Protein AF-A0A2G6Q5G5-F1 (afdb_monomer_lite)

Radius of gyration: 27.76 Å; chains: 1; bounding box: 60×27×69 Å

Organism: NCBI:txid2039284

Sequence (88 aa):
MAQRNTTTDKVRNEYTTENKEIPGYKLVEKPKNTEGKYVEGTQEVIYVYEKIEELKPEVKGSVVTKYVDKDGNEIIQGISTTDKVEND

Structure (mmCIF, N/CA/C/O backbone):
data_AF-A0A2G6Q5G5-F1
#
_entry.id   AF-A0A2G6Q5G5-F1
#
loop_
_atom_site.group_PDB
_atom_site.id
_atom_site.type_symbol
_atom_site.label_atom_id
_atom_site.label_alt_id
_atom_site.label_comp_id
_atom_site.label_asym_id
_atom_site.label_entity_id
_atom_site.label_seq_id
_atom_site.pdbx_PDB_ins_code
_atom_site.Cartn_x
_atom_site.Cartn_y
_atom_site.Cartn_z
_atom_site.occupancy
_atom_site.B_iso_or_equiv
_atom_site.auth_seq_id
_atom_site.auth_comp_id
_atom_site.auth_asym_id
_atom_site.auth_atom_id
_atom_site.pdbx_PDB_model_num
ATOM 1 N N . MET A 1 1 ? -9.480 6.695 -4.975 1.00 45.03 1 MET A N 1
ATOM 2 C CA . MET A 1 1 ? -8.796 6.881 -6.275 1.00 45.03 1 MET A CA 1
ATOM 3 C C . MET A 1 1 ? -7.466 6.146 -6.185 1.00 45.03 1 MET A C 1
ATOM 5 O O . MET A 1 1 ? -6.791 6.328 -5.183 1.00 45.03 1 MET A O 1
ATOM 9 N N . ALA A 1 2 ? -7.120 5.274 -7.137 1.00 47.12 2 ALA A N 1
ATOM 10 C CA . ALA A 1 2 ? -5.839 4.563 -7.106 1.00 47.12 2 ALA A CA 1
ATOM 11 C C . ALA A 1 2 ? -4.701 5.531 -7.465 1.00 47.12 2 ALA A C 1
ATOM 13 O O . ALA A 1 2 ? -4.742 6.180 -8.513 1.00 47.12 2 ALA A O 1
ATOM 14 N N . GLN A 1 3 ? -3.708 5.659 -6.585 1.00 53.47 3 GLN A N 1
ATOM 15 C CA . GLN A 1 3 ? -2.526 6.471 -6.851 1.00 53.47 3 GLN A CA 1
ATOM 16 C C . GLN A 1 3 ? -1.561 5.674 -7.732 1.00 53.47 3 GLN A C 1
ATOM 18 O O . GLN A 1 3 ? -1.052 4.636 -7.323 1.00 53.47 3 GLN A O 1
ATOM 23 N N . ARG A 1 4 ? -1.298 6.183 -8.934 1.00 62.38 4 ARG A N 1
ATOM 24 C CA . ARG A 1 4 ? -0.308 5.646 -9.873 1.00 62.38 4 ARG A CA 1
ATOM 25 C C . ARG A 1 4 ? 0.944 6.517 -9.803 1.00 62.38 4 ARG A C 1
ATOM 27 O O . ARG A 1 4 ? 0.854 7.720 -10.030 1.00 62.38 4 ARG A O 1
ATOM 34 N N . ASN A 1 5 ? 2.080 5.921 -9.442 1.00 64.69 5 ASN A N 1
ATOM 35 C CA . ASN A 1 5 ? 3.389 6.565 -9.554 1.00 64.69 5 ASN A CA 1
ATOM 36 C C . ASN A 1 5 ? 4.035 6.042 -10.841 1.00 64.69 5 ASN A C 1
ATOM 38 O O . ASN A 1 5 ? 4.015 4.835 -11.075 1.00 64.69 5 ASN A O 1
ATOM 42 N N . THR A 1 6 ? 4.603 6.925 -11.657 1.00 70.31 6 THR A N 1
ATOM 43 C CA . THR A 1 6 ? 5.279 6.542 -12.901 1.00 70.31 6 THR A CA 1
ATOM 44 C C . THR A 1 6 ? 6.689 7.108 -12.871 1.00 70.31 6 THR A C 1
ATOM 46 O O . THR A 1 6 ? 6.867 8.306 -12.664 1.00 70.31 6 THR A O 1
ATOM 49 N N . THR A 1 7 ? 7.680 6.244 -13.064 1.00 73.94 7 THR A N 1
ATOM 50 C CA . THR A 1 7 ? 9.092 6.605 -13.213 1.00 73.94 7 THR A CA 1
ATOM 51 C C . THR A 1 7 ? 9.563 6.175 -14.598 1.00 73.94 7 THR A C 1
ATOM 53 O O . THR A 1 7 ? 9.103 5.174 -15.147 1.00 73.94 7 THR A O 1
ATOM 56 N N . THR A 1 8 ? 10.446 6.959 -15.208 1.00 78.62 8 THR A N 1
ATOM 57 C CA . THR A 1 8 ? 11.015 6.658 -16.524 1.00 78.62 8 THR A CA 1
ATOM 58 C C . THR A 1 8 ? 12.502 6.929 -16.459 1.00 78.62 8 THR A C 1
ATOM 60 O O . THR A 1 8 ? 12.908 8.039 -16.123 1.00 78.62 8 THR A O 1
ATOM 63 N N . ASP A 1 9 ? 13.298 5.915 -16.775 1.00 83.75 9 ASP A N 1
ATOM 64 C CA . ASP A 1 9 ? 14.752 6.002 -16.765 1.00 83.75 9 ASP A CA 1
ATOM 65 C C . ASP A 1 9 ? 15.346 5.191 -17.926 1.00 83.75 9 ASP A C 1
ATOM 67 O O . ASP A 1 9 ? 14.630 4.510 -18.668 1.00 83.75 9 ASP A O 1
ATOM 71 N N . LYS A 1 10 ? 16.662 5.285 -18.122 1.00 84.06 10 LYS A N 1
ATOM 72 C CA . LYS A 1 10 ? 17.365 4.529 -19.158 1.00 84.06 10 LYS A CA 1
ATOM 73 C C . LYS A 1 10 ? 17.266 3.033 -18.882 1.00 84.06 10 LYS A C 1
ATOM 75 O O . LYS A 1 10 ? 17.448 2.566 -17.761 1.00 84.06 10 LYS A O 1
ATOM 80 N N . VAL A 1 11 ? 17.074 2.274 -19.956 1.00 83.94 11 VAL A N 1
ATOM 81 C CA . VAL A 1 11 ? 17.133 0.811 -19.935 1.00 83.94 11 VAL A CA 1
ATOM 82 C C . VAL A 1 11 ? 18.441 0.354 -19.273 1.00 83.94 11 VAL A C 1
ATOM 84 O O . VAL A 1 11 ? 19.503 0.917 -19.547 1.00 83.94 11 VAL A O 1
ATOM 87 N N . ARG A 1 12 ? 18.360 -0.689 -18.436 1.00 85.81 12 ARG A N 1
ATOM 88 C CA . ARG A 1 12 ? 19.413 -1.260 -17.564 1.00 85.81 12 ARG A CA 1
ATOM 89 C C . ARG A 1 12 ? 19.697 -0.515 -16.262 1.00 85.81 12 ARG A C 1
ATOM 91 O O . ARG A 1 12 ? 20.393 -1.099 -15.430 1.00 85.81 12 ARG A O 1
ATOM 98 N N . ASN A 1 13 ? 19.169 0.691 -16.059 1.00 86.44 13 ASN A N 1
ATOM 99 C CA . ASN A 1 13 ? 19.256 1.330 -14.748 1.00 86.44 13 ASN A CA 1
ATOM 100 C C . ASN A 1 13 ? 18.438 0.540 -13.731 1.00 86.44 13 ASN A C 1
ATOM 102 O O . ASN A 1 13 ? 17.413 -0.049 -14.073 1.00 86.44 13 ASN A O 1
ATOM 106 N N . GLU A 1 14 ? 18.922 0.500 -12.498 1.00 89.38 14 GLU A N 1
ATOM 107 C CA . GLU A 1 14 ? 18.236 -0.181 -11.409 1.00 89.38 14 GLU A CA 1
ATOM 108 C C . GLU A 1 14 ? 17.069 0.669 -10.911 1.00 89.38 14 GLU A C 1
ATOM 110 O O . GLU A 1 14 ? 17.130 1.901 -10.907 1.00 89.38 14 GLU A O 1
ATOM 115 N N . TYR A 1 15 ? 15.993 0.005 -10.510 1.00 88.50 15 TYR A N 1
ATOM 116 C CA . TYR A 1 15 ? 14.868 0.631 -9.840 1.00 88.50 15 TYR A CA 1
ATOM 117 C C . TYR A 1 15 ? 14.520 -0.147 -8.581 1.00 88.50 15 TYR A C 1
ATOM 119 O O . TYR A 1 15 ? 14.682 -1.368 -8.511 1.00 88.50 15 TYR A O 1
ATOM 127 N N . THR A 1 16 ? 13.979 0.577 -7.613 1.00 88.00 16 THR A N 1
ATOM 128 C CA . THR A 1 16 ? 13.379 0.035 -6.401 1.00 88.00 16 THR A CA 1
ATOM 129 C C . THR A 1 16 ? 12.039 0.717 -6.172 1.00 88.00 16 THR A C 1
ATOM 131 O O . THR A 1 16 ? 11.876 1.917 -6.402 1.00 88.00 16 THR A O 1
ATOM 134 N N . THR A 1 17 ? 11.050 -0.059 -5.747 1.00 87.44 17 THR A N 1
ATOM 135 C CA . THR A 1 17 ? 9.724 0.431 -5.383 1.00 87.44 17 THR A CA 1
ATOM 136 C C . THR A 1 17 ? 9.364 -0.044 -3.986 1.00 87.44 17 THR A C 1
ATOM 138 O O . THR A 1 17 ? 9.661 -1.173 -3.586 1.00 87.44 17 THR A O 1
ATOM 141 N N . GLU A 1 18 ? 8.647 0.802 -3.259 1.00 87.06 18 GLU A N 1
ATOM 142 C CA . GLU A 1 18 ? 8.184 0.518 -1.906 1.00 87.06 18 GLU A CA 1
ATOM 143 C C . GLU A 1 18 ? 6.663 0.653 -1.832 1.00 87.06 18 GLU A C 1
ATOM 145 O O . GLU A 1 18 ? 6.048 1.457 -2.543 1.00 87.06 18 GLU A O 1
ATOM 150 N N . ASN A 1 19 ? 6.039 -0.156 -0.974 1.00 87.75 19 ASN A N 1
ATOM 151 C CA . ASN A 1 19 ? 4.621 -0.007 -0.679 1.00 87.75 19 ASN A CA 1
ATOM 152 C C . ASN A 1 19 ? 4.387 1.306 0.075 1.00 87.75 19 ASN A C 1
ATOM 154 O O . ASN A 1 19 ? 5.211 1.740 0.874 1.00 87.75 19 ASN A O 1
ATOM 158 N N . LYS A 1 20 ? 3.218 1.908 -0.130 1.00 84.88 20 LYS A N 1
ATOM 159 C CA . LYS A 1 20 ? 2.762 3.055 0.661 1.00 84.88 20 LYS A CA 1
ATOM 160 C C . LYS A 1 20 ? 1.870 2.586 1.803 1.00 84.88 20 LYS A C 1
ATOM 162 O O . LYS A 1 20 ? 1.101 1.637 1.631 1.00 84.88 20 LYS A O 1
ATOM 167 N N . GLU A 1 21 ? 1.957 3.255 2.945 1.00 84.62 21 GLU A N 1
ATOM 168 C CA . GLU A 1 21 ? 0.953 3.136 3.999 1.00 84.62 21 GLU A CA 1
ATOM 169 C C . GLU A 1 21 ? -0.278 3.949 3.601 1.00 84.62 21 GLU A C 1
ATOM 171 O O . GLU A 1 21 ? -0.179 5.125 3.243 1.00 84.62 21 GLU A O 1
ATOM 176 N N . ILE A 1 22 ? -1.442 3.304 3.608 1.00 84.56 22 ILE A N 1
ATOM 177 C CA . ILE A 1 22 ? -2.707 3.916 3.207 1.00 84.56 22 ILE A CA 1
ATOM 178 C C . ILE A 1 22 ? -3.675 3.745 4.386 1.00 84.56 22 ILE A C 1
ATOM 180 O O . ILE A 1 22 ? -4.035 2.610 4.700 1.00 84.56 22 ILE A O 1
ATOM 184 N N . PRO A 1 23 ? -4.106 4.833 5.055 1.00 81.62 23 PRO A N 1
ATOM 185 C CA . PRO A 1 23 ? -5.056 4.744 6.161 1.00 81.62 23 PRO A CA 1
ATOM 186 C C . PRO A 1 23 ? -6.331 3.991 5.759 1.00 81.62 23 PRO A C 1
ATOM 188 O O . PRO A 1 23 ? -6.939 4.292 4.730 1.00 81.62 23 PRO A O 1
ATOM 191 N N . GLY A 1 24 ? -6.723 2.999 6.563 1.00 83.56 24 GLY A N 1
ATOM 192 C CA . GLY A 1 24 ? -7.882 2.142 6.288 1.00 83.56 24 GLY A CA 1
ATOM 193 C C . GLY A 1 24 ? -7.640 1.037 5.251 1.00 83.56 24 GLY A C 1
ATOM 194 O O . GLY A 1 24 ? -8.596 0.396 4.823 1.00 83.56 24 GLY A O 1
ATOM 195 N N . TYR A 1 25 ? -6.394 0.791 4.838 1.00 87.38 25 TYR A N 1
ATOM 196 C CA . TYR A 1 25 ? -6.029 -0.311 3.947 1.00 87.38 25 TYR A CA 1
ATOM 197 C C . TYR A 1 25 ? -4.805 -1.063 4.476 1.00 87.38 25 TYR A C 1
ATOM 199 O O . TYR A 1 25 ? -3.860 -0.469 4.995 1.00 87.38 25 TYR A O 1
ATOM 207 N N . LYS A 1 26 ? -4.803 -2.383 4.308 1.00 87.44 26 LYS A N 1
ATOM 208 C CA . LYS A 1 26 ? -3.697 -3.274 4.661 1.00 87.44 26 LYS A CA 1
ATOM 209 C C . LYS A 1 26 ? -3.087 -3.847 3.388 1.00 87.44 26 LYS A C 1
ATOM 211 O O . LYS A 1 26 ? -3.814 -4.272 2.494 1.00 87.44 26 LYS A O 1
ATOM 216 N N . LEU A 1 27 ? -1.758 -3.864 3.298 1.00 89.94 27 LEU A N 1
ATOM 217 C CA . LEU A 1 27 ? -1.063 -4.553 2.210 1.00 89.94 27 LEU A CA 1
ATOM 218 C C . LEU A 1 27 ? -1.310 -6.062 2.340 1.00 89.94 27 LEU A C 1
ATOM 220 O O . LEU A 1 27 ? -0.990 -6.643 3.378 1.00 89.94 27 LEU A O 1
ATOM 224 N N . VAL A 1 28 ? -1.862 -6.677 1.294 1.00 91.19 28 VAL A N 1
ATOM 225 C CA . VAL A 1 28 ? -2.128 -8.125 1.253 1.00 91.19 28 VAL A CA 1
ATOM 226 C C . VAL A 1 28 ? -1.172 -8.866 0.333 1.00 91.19 28 VAL A C 1
ATOM 228 O O . VAL A 1 28 ? -0.795 -9.992 0.642 1.00 91.19 28 VAL A O 1
ATOM 231 N N . GLU A 1 29 ? -0.712 -8.226 -0.744 1.00 91.44 29 GLU A N 1
ATOM 232 C CA . GLU A 1 29 ? 0.242 -8.835 -1.666 1.00 91.44 29 GLU A CA 1
ATOM 233 C C . GLU A 1 29 ? 1.313 -7.836 -2.100 1.00 91.44 29 GLU A C 1
ATOM 235 O O . GLU A 1 29 ? 1.019 -6.721 -2.546 1.00 91.44 29 GLU A O 1
ATOM 240 N N . LYS A 1 30 ? 2.573 -8.266 -1.972 1.00 91.38 30 LYS A N 1
ATOM 241 C CA . LYS A 1 30 ? 3.743 -7.549 -2.475 1.00 91.38 30 LYS A CA 1
ATOM 242 C C . LYS A 1 30 ? 4.183 -8.193 -3.795 1.00 91.38 30 LYS A C 1
ATOM 244 O O . LYS A 1 30 ? 4.365 -9.413 -3.827 1.00 91.38 30 LYS A O 1
ATOM 249 N N . PRO A 1 31 ? 4.397 -7.410 -4.863 1.00 91.56 31 PRO A N 1
ATOM 250 C CA . PRO A 1 31 ? 4.846 -7.960 -6.131 1.00 91.56 31 PRO A CA 1
ATOM 251 C C . PRO A 1 31 ? 6.282 -8.492 -6.021 1.00 91.56 31 PRO A C 1
ATOM 253 O O . PRO A 1 31 ? 7.055 -8.073 -5.163 1.00 91.56 31 PRO A O 1
ATOM 256 N N . LYS A 1 32 ? 6.668 -9.417 -6.906 1.00 91.31 32 LYS A N 1
ATOM 257 C CA . LYS A 1 32 ? 8.031 -9.989 -6.915 1.00 91.31 32 LYS A CA 1
ATOM 258 C C . LYS A 1 32 ? 9.066 -9.086 -7.596 1.00 91.31 32 LYS A C 1
ATOM 260 O O . LYS A 1 32 ? 10.257 -9.279 -7.399 1.00 91.31 32 LYS A O 1
ATOM 265 N N . ASN A 1 33 ? 8.619 -8.121 -8.397 1.00 91.12 33 ASN A N 1
ATOM 266 C CA . ASN A 1 33 ? 9.450 -7.216 -9.194 1.00 91.12 33 ASN A CA 1
ATOM 267 C C 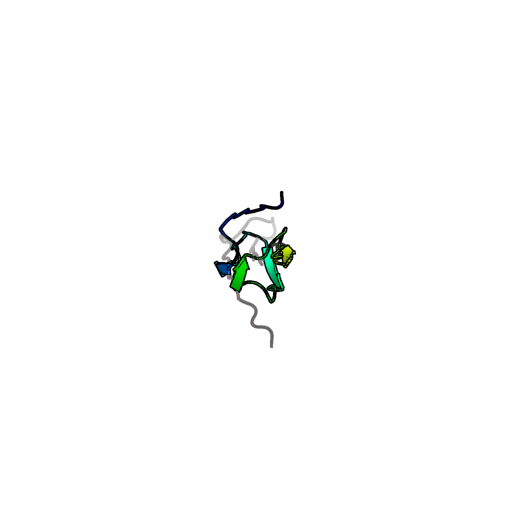. ASN A 1 33 ? 9.598 -5.826 -8.550 1.00 91.12 33 ASN A C 1
ATOM 269 O O . ASN A 1 33 ? 9.662 -4.832 -9.272 1.00 91.12 33 ASN A O 1
ATOM 273 N N . THR A 1 34 ? 9.635 -5.748 -7.211 1.00 88.94 34 THR A N 1
ATOM 274 C CA . THR A 1 34 ?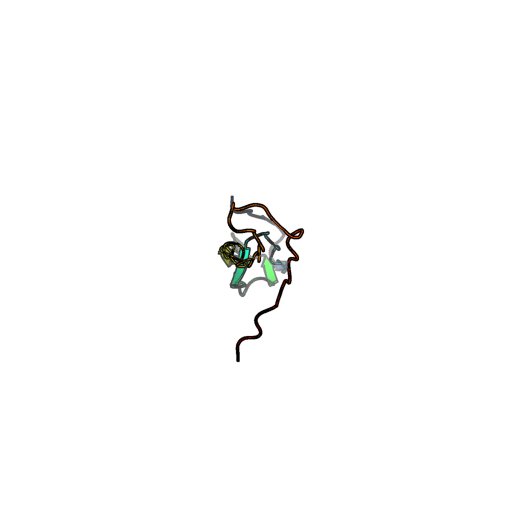 9.850 -4.480 -6.481 1.00 88.94 34 THR A CA 1
ATOM 275 C C . THR A 1 34 ? 11.245 -3.907 -6.656 1.00 88.94 34 THR A C 1
ATOM 277 O O . THR A 1 34 ? 11.458 -2.725 -6.422 1.00 88.94 34 THR A O 1
ATOM 280 N N . GLU A 1 35 ? 12.193 -4.737 -7.058 1.00 91.25 35 GLU A N 1
ATOM 281 C CA . GLU A 1 35 ? 13.531 -4.334 -7.456 1.00 91.25 35 GLU A CA 1
ATOM 282 C C . GLU A 1 35 ? 13.850 -4.982 -8.799 1.00 91.25 35 GLU A C 1
ATOM 284 O O . GLU A 1 35 ? 13.385 -6.085 -9.108 1.00 91.25 35 GLU A O 1
ATOM 289 N N . GLY A 1 36 ? 14.601 -4.276 -9.631 1.00 90.19 36 GLY A N 1
ATOM 290 C CA . GLY A 1 36 ? 14.916 -4.759 -10.962 1.00 90.19 36 GLY A CA 1
ATOM 291 C C . GLY A 1 36 ? 15.636 -3.717 -11.789 1.00 90.19 36 GLY A C 1
ATOM 292 O O . GLY A 1 36 ? 16.178 -2.745 -11.270 1.00 90.19 36 GLY A O 1
ATOM 293 N N . LYS A 1 37 ? 15.648 -3.934 -13.101 1.00 90.50 37 LYS A N 1
ATOM 294 C CA . LYS A 1 37 ? 16.209 -2.993 -14.067 1.00 90.50 37 LYS A CA 1
ATOM 295 C C . LYS A 1 37 ? 15.131 -2.546 -15.032 1.00 90.50 37 LYS A C 1
ATOM 297 O O . LYS A 1 37 ? 14.314 -3.373 -15.442 1.00 90.50 37 LYS A O 1
ATOM 302 N N . TYR A 1 38 ? 15.171 -1.275 -15.422 1.00 86.81 38 TYR A N 1
ATOM 303 C CA . TYR A 1 38 ? 14.323 -0.763 -16.493 1.00 86.81 38 TYR A CA 1
ATOM 304 C C . TYR A 1 38 ? 14.596 -1.568 -17.766 1.00 86.81 38 TYR A C 1
ATOM 306 O O . TYR A 1 38 ? 15.751 -1.701 -18.188 1.00 86.81 38 TYR A O 1
ATOM 314 N N . VAL A 1 39 ? 13.546 -2.114 -18.371 1.00 90.56 39 VAL A N 1
ATOM 315 C CA . VAL A 1 39 ? 13.606 -2.780 -19.681 1.00 90.56 39 VAL A CA 1
ATOM 316 C C . VAL A 1 39 ? 12.896 -1.936 -20.733 1.00 90.56 39 VAL A C 1
ATOM 318 O O . VAL A 1 39 ? 12.197 -0.980 -20.411 1.00 90.56 39 VAL A O 1
ATOM 321 N N . GLU A 1 40 ? 13.101 -2.267 -22.004 1.00 86.75 40 GLU A N 1
ATOM 32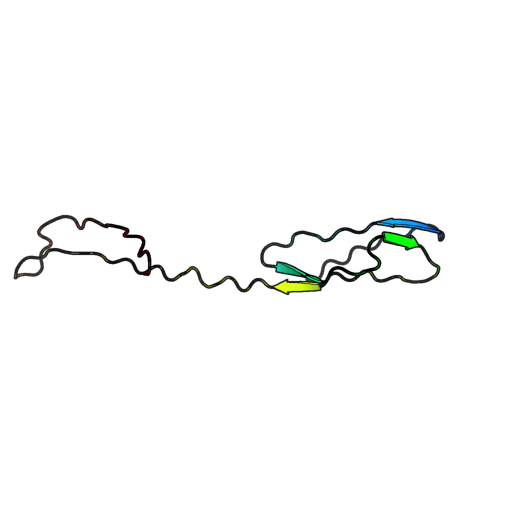2 C CA . GLU A 1 40 ? 12.361 -1.628 -23.088 1.00 86.75 40 GLU A CA 1
ATOM 323 C C . GLU A 1 40 ? 10.867 -1.985 -22.995 1.00 86.75 40 GLU A C 1
ATOM 325 O O . GLU A 1 40 ? 10.511 -3.156 -22.853 1.00 86.75 40 GLU A O 1
ATOM 330 N N . GLY A 1 41 ? 9.998 -0.973 -23.057 1.00 85.38 41 GLY A N 1
ATOM 331 C CA . GLY A 1 41 ? 8.552 -1.114 -22.863 1.00 85.38 41 GLY A CA 1
ATOM 332 C C . GLY A 1 41 ? 8.073 -0.666 -21.478 1.00 85.38 41 GLY A C 1
ATOM 333 O O . GLY A 1 41 ? 8.786 0.005 -20.735 1.00 85.38 41 GLY A O 1
ATOM 334 N N . THR A 1 42 ? 6.823 -0.994 -21.142 1.00 83.69 42 THR A N 1
ATOM 335 C CA . THR A 1 42 ? 6.206 -0.635 -19.855 1.00 83.69 42 THR A CA 1
ATOM 336 C C . THR A 1 42 ? 6.269 -1.816 -18.893 1.00 83.69 42 THR A C 1
ATOM 338 O O . THR A 1 42 ? 5.784 -2.900 -19.207 1.00 83.69 42 THR A O 1
ATOM 341 N N . GLN A 1 43 ? 6.844 -1.598 -17.709 1.00 80.94 43 GLN A N 1
ATOM 342 C CA . GLN A 1 43 ? 6.802 -2.542 -16.591 1.00 80.94 43 GLN A CA 1
ATOM 343 C C . GLN A 1 43 ? 5.781 -2.065 -15.560 1.00 80.94 43 GLN A C 1
ATOM 345 O O . GLN A 1 43 ? 5.797 -0.901 -15.161 1.00 80.94 43 GLN A O 1
ATOM 350 N N . GLU A 1 44 ? 4.918 -2.971 -15.107 1.00 86.25 44 GLU A N 1
ATOM 351 C CA . GLU A 1 44 ? 3.956 -2.699 -14.040 1.00 86.25 44 GLU A CA 1
ATOM 352 C C . GLU A 1 44 ? 4.403 -3.375 -12.740 1.00 86.25 44 GLU A C 1
ATOM 354 O O . GLU A 1 44 ? 4.730 -4.565 -12.707 1.00 86.25 44 GLU A O 1
ATOM 359 N N . VAL A 1 45 ? 4.419 -2.604 -11.653 1.00 86.19 45 VAL A N 1
ATOM 360 C CA . VAL A 1 45 ? 4.665 -3.096 -10.294 1.00 86.19 45 VAL A CA 1
ATOM 361 C C . VAL A 1 45 ? 3.396 -2.848 -9.486 1.00 86.19 45 VAL A C 1
ATOM 363 O O . VAL A 1 45 ? 3.053 -1.702 -9.193 1.00 86.19 45 VAL A O 1
ATOM 366 N N . ILE A 1 46 ? 2.664 -3.919 -9.174 1.00 89.06 46 ILE A N 1
ATOM 367 C CA . ILE A 1 46 ? 1.317 -3.842 -8.595 1.00 89.06 46 ILE A CA 1
ATOM 368 C C . ILE A 1 46 ? 1.356 -4.299 -7.139 1.00 89.06 46 ILE A C 1
ATOM 370 O O . ILE A 1 46 ? 1.675 -5.447 -6.852 1.00 89.06 46 ILE A O 1
ATOM 374 N N . TYR A 1 47 ? 0.995 -3.404 -6.222 1.00 90.56 47 TYR A N 1
ATOM 375 C CA . TYR A 1 47 ? 0.759 -3.729 -4.815 1.00 90.56 47 TYR A CA 1
ATOM 376 C C . TYR A 1 47 ? -0.738 -3.916 -4.590 1.00 90.56 47 TYR A C 1
ATOM 378 O O . TYR A 1 47 ? -1.529 -3.043 -4.961 1.00 90.56 47 TYR A O 1
ATOM 386 N N . VAL A 1 48 ? -1.127 -5.029 -3.969 1.00 90.56 48 VAL A N 1
ATOM 387 C CA . VAL A 1 48 ? -2.536 -5.317 -3.677 1.00 90.56 48 VAL A CA 1
ATOM 388 C C . VAL A 1 48 ? -2.823 -4.961 -2.227 1.00 90.56 48 VAL A C 1
ATOM 390 O O . VAL A 1 48 ? -2.125 -5.399 -1.310 1.00 90.56 48 VAL A O 1
ATOM 393 N N . TYR A 1 49 ? -3.869 -4.164 -2.029 1.00 89.94 49 TYR A N 1
ATOM 394 C CA . TYR A 1 49 ? -4.330 -3.721 -0.722 1.00 89.94 49 TYR A CA 1
ATOM 395 C C . TYR A 1 49 ? -5.764 -4.175 -0.492 1.00 89.94 49 TYR A C 1
ATOM 397 O O . TYR A 1 49 ? -6.606 -4.070 -1.383 1.00 89.94 49 TYR A O 1
ATOM 405 N N . GLU A 1 50 ? -6.045 -4.607 0.727 1.00 87.25 50 GLU A N 1
ATOM 406 C CA . GLU A 1 50 ? -7.393 -4.889 1.199 1.00 87.25 50 GLU A CA 1
ATOM 407 C C . GLU A 1 50 ? -7.858 -3.738 2.081 1.00 87.25 50 GLU A C 1
ATOM 409 O O . GLU A 1 50 ? -7.099 -3.226 2.910 1.00 87.25 50 GLU A O 1
ATOM 414 N N . LYS A 1 51 ? -9.100 -3.292 1.881 1.00 84.81 51 LYS A N 1
ATOM 415 C CA . LYS A 1 51 ? -9.700 -2.288 2.753 1.00 84.81 51 LYS A CA 1
ATOM 416 C C . LYS A 1 51 ? -9.881 -2.925 4.122 1.00 84.81 51 LYS A C 1
ATOM 418 O O . LYS A 1 51 ? -10.570 -3.932 4.242 1.00 84.81 51 LYS A O 1
ATOM 423 N N . ILE A 1 52 ? -9.284 -2.321 5.140 1.00 81.38 52 ILE A N 1
ATOM 424 C CA . ILE A 1 52 ? -9.577 -2.677 6.520 1.00 81.38 52 ILE A CA 1
ATOM 425 C C . ILE A 1 52 ? -11.016 -2.219 6.725 1.00 81.38 52 ILE A C 1
ATOM 427 O O . ILE A 1 52 ? -11.284 -1.017 6.789 1.00 81.38 52 ILE A O 1
ATOM 431 N N . GLU A 1 53 ? -11.958 -3.162 6.732 1.00 74.69 53 GLU A N 1
ATOM 432 C CA . GLU A 1 53 ? -13.266 -2.879 7.299 1.00 74.69 53 GLU A CA 1
ATOM 433 C C . GLU A 1 53 ? -12.986 -2.402 8.715 1.00 74.69 53 GLU A C 1
ATOM 435 O O . GLU A 1 53 ? -12.407 -3.132 9.521 1.00 74.69 53 GLU A O 1
ATOM 440 N N . GLU A 1 54 ? -13.296 -1.133 8.988 1.00 61.72 54 GLU A N 1
ATOM 441 C CA . GLU A 1 54 ? -13.368 -0.657 10.354 1.00 61.72 54 GLU A CA 1
ATOM 442 C C . GLU A 1 54 ? -14.337 -1.617 11.028 1.00 61.72 54 GLU A C 1
ATOM 444 O O . GLU A 1 54 ? -15.544 -1.563 10.773 1.00 61.72 54 GLU A O 1
ATOM 449 N N . LEU A 1 55 ? -13.798 -2.558 11.814 1.00 54.09 55 LEU A N 1
ATOM 450 C CA . LEU A 1 55 ? -14.576 -3.271 12.804 1.00 54.09 55 LEU A CA 1
ATOM 451 C C . LEU A 1 55 ? -15.323 -2.148 13.496 1.00 54.09 55 LEU A C 1
ATOM 453 O O . LEU A 1 55 ? -14.686 -1.294 14.120 1.00 54.09 55 LEU A O 1
ATOM 457 N N . LYS A 1 56 ? -16.641 -2.071 13.250 1.00 52.72 56 LYS A N 1
ATOM 458 C CA . LYS A 1 56 ? -17.523 -1.116 13.918 1.00 52.72 56 LYS A CA 1
ATOM 459 C C . LYS A 1 56 ? -17.025 -1.066 15.353 1.00 52.72 56 LYS A C 1
ATOM 461 O O . LYS A 1 56 ? -16.848 -2.165 15.894 1.00 52.72 56 LYS A O 1
ATOM 466 N N . PRO A 1 57 ? -16.710 0.126 15.901 1.00 53.62 57 PRO A N 1
ATOM 467 C CA . PRO A 1 57 ? -16.082 0.227 17.212 1.00 53.62 57 PRO A CA 1
ATOM 468 C C . PRO A 1 57 ? -16.793 -0.766 18.110 1.00 53.62 57 PRO A C 1
ATOM 470 O O . PRO A 1 57 ? -18.029 -0.733 18.127 1.00 53.62 57 PRO A O 1
ATOM 473 N N . GLU A 1 58 ? -16.039 -1.712 18.698 1.00 52.75 58 GLU A N 1
ATOM 474 C CA . GLU A 1 58 ? -16.594 -2.724 19.598 1.00 52.75 58 GLU A CA 1
ATOM 475 C C . GLU A 1 58 ? -17.687 -2.035 20.395 1.00 52.75 58 GLU A C 1
ATOM 477 O O . GLU A 1 58 ? -17.420 -1.015 21.042 1.00 52.75 58 GLU A O 1
ATOM 482 N N . VAL A 1 59 ? -18.927 -2.506 20.264 1.00 49.56 59 VAL A N 1
ATOM 483 C CA . VAL A 1 59 ? -20.033 -1.965 21.043 1.00 49.56 59 VAL A CA 1
ATOM 484 C C . VAL A 1 59 ? -19.738 -2.384 22.475 1.00 49.56 59 VAL A C 1
ATOM 486 O O . VAL A 1 59 ? -20.169 -3.438 22.931 1.00 49.56 59 VAL A O 1
ATOM 489 N N . LYS A 1 60 ? -18.906 -1.604 23.164 1.00 54.16 60 LYS A N 1
ATOM 490 C CA . LYS A 1 60 ? -18.589 -1.809 24.566 1.00 54.16 60 LYS A CA 1
ATOM 491 C C . LYS A 1 60 ? -19.880 -1.534 25.315 1.00 54.16 60 LYS A C 1
ATOM 493 O O . LYS A 1 60 ? -20.324 -0.388 25.397 1.00 54.16 60 LYS A O 1
ATOM 498 N N . GLY A 1 61 ? -20.514 -2.594 25.805 1.00 53.47 61 GLY A N 1
ATOM 499 C CA . GLY A 1 61 ? -21.643 -2.465 26.712 1.00 53.47 61 GLY A CA 1
ATOM 500 C C . GLY A 1 61 ? -21.186 -1.705 27.953 1.00 53.47 61 GLY A C 1
ATOM 501 O O . GLY A 1 61 ? -20.187 -2.067 28.565 1.00 53.47 61 GLY A O 1
ATOM 502 N N . SER A 1 62 ? -21.880 -0.624 28.299 1.00 55.25 62 SER A N 1
ATOM 503 C CA . SER A 1 62 ? -21.693 0.067 29.576 1.00 55.25 62 SER A CA 1
ATOM 504 C C . SER A 1 62 ? -22.860 -0.295 30.482 1.00 55.25 62 SER A C 1
ATOM 506 O O . SER A 1 62 ? -24.014 -0.064 30.120 1.00 55.25 62 SER A O 1
ATOM 508 N N . VAL A 1 63 ? -22.571 -0.875 31.645 1.00 58.09 63 VAL A N 1
ATOM 509 C CA . VAL A 1 63 ? -23.570 -1.084 32.696 1.00 58.09 63 VAL A CA 1
ATOM 510 C C . VAL A 1 63 ? -23.590 0.172 33.558 1.00 58.09 63 VAL A C 1
ATOM 512 O O . VAL A 1 63 ? -22.580 0.543 34.148 1.00 58.09 63 VAL A O 1
ATOM 515 N N . VAL A 1 64 ? -24.741 0.839 33.615 1.00 59.47 64 VAL A N 1
ATOM 516 C CA . VAL A 1 64 ? -24.969 1.962 34.529 1.00 59.47 64 VAL A CA 1
ATOM 517 C C . VAL A 1 64 ? -25.906 1.478 35.624 1.00 59.47 64 VAL A C 1
ATOM 519 O O . VAL A 1 64 ? -27.091 1.254 35.378 1.00 59.47 64 VAL A O 1
ATOM 522 N N . THR A 1 65 ? -25.383 1.321 36.836 1.00 57.44 65 THR A N 1
ATOM 523 C CA . THR A 1 65 ? -26.193 0.978 38.007 1.00 57.44 65 THR A CA 1
ATOM 524 C C . THR A 1 65 ? -26.766 2.257 38.607 1.00 57.44 65 THR A C 1
ATOM 526 O O . THR A 1 65 ? -26.030 3.098 39.125 1.00 57.44 65 THR A O 1
ATOM 529 N N . LYS A 1 66 ? -28.090 2.411 38.535 1.00 67.75 66 LYS A N 1
ATOM 530 C CA . LYS A 1 66 ? -28.834 3.477 39.217 1.00 67.75 66 LYS A CA 1
ATOM 531 C C . LYS A 1 66 ? -29.516 2.905 40.449 1.00 67.75 66 LYS A C 1
ATOM 533 O O . LYS A 1 66 ? -30.118 1.836 40.382 1.00 67.75 66 LYS A O 1
ATOM 538 N N . TYR A 1 67 ? -29.469 3.644 41.546 1.00 70.50 67 TYR A N 1
ATOM 539 C CA . TYR A 1 67 ? -30.231 3.335 42.747 1.00 70.50 67 TYR A CA 1
ATOM 540 C C . TYR A 1 67 ? -31.307 4.406 42.878 1.00 70.50 67 TYR A C 1
ATOM 542 O O . TYR A 1 67 ? -30.977 5.589 42.970 1.00 70.50 67 TYR A O 1
ATOM 550 N N . VAL A 1 68 ? -32.575 3.997 42.840 1.00 78.75 68 VAL A N 1
ATOM 551 C CA . VAL A 1 68 ? -33.741 4.889 42.910 1.00 78.75 68 VAL A CA 1
ATOM 552 C C . VAL A 1 68 ? -34.650 4.517 44.084 1.00 78.75 68 VAL A C 1
ATOM 554 O O . VAL A 1 68 ? -34.633 3.370 44.536 1.00 78.75 68 VAL A O 1
ATOM 557 N N . ASP A 1 69 ? -35.424 5.476 44.592 1.00 70.50 69 ASP A N 1
ATOM 558 C CA . ASP A 1 69 ? -36.476 5.238 45.589 1.00 70.50 69 ASP A CA 1
ATOM 559 C C . ASP A 1 69 ? -37.765 4.660 44.956 1.00 70.50 69 ASP A C 1
ATOM 561 O O . ASP A 1 69 ? -37.827 4.375 43.759 1.00 70.50 69 ASP A O 1
ATOM 565 N N . LYS A 1 70 ? -38.811 4.456 45.772 1.00 69.75 70 LYS A N 1
ATOM 566 C CA . LYS A 1 70 ? -40.107 3.902 45.326 1.00 69.75 70 LYS A CA 1
ATOM 567 C C .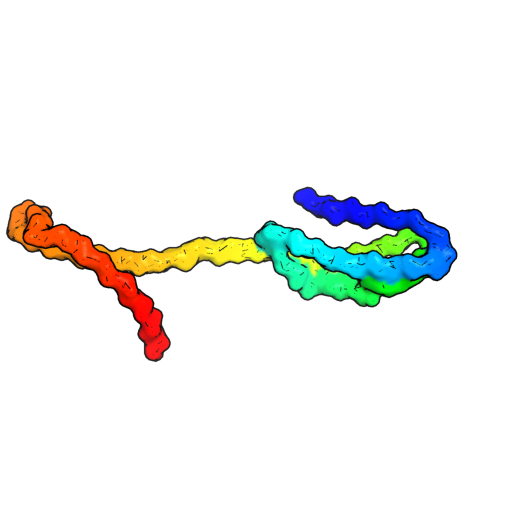 LYS A 1 70 ? -40.860 4.814 44.351 1.00 69.75 70 LYS A C 1
ATOM 569 O O . LYS A 1 70 ? -41.762 4.334 43.668 1.00 69.75 70 LYS A O 1
ATOM 574 N N . ASP A 1 71 ? -40.490 6.086 44.301 1.00 80.38 71 ASP A N 1
ATOM 575 C CA . ASP A 1 71 ? -41.074 7.121 43.455 1.00 80.38 71 ASP A CA 1
ATOM 576 C C . ASP A 1 71 ? -40.214 7.377 42.198 1.00 80.38 71 ASP A C 1
ATOM 578 O O . ASP A 1 71 ? -40.613 8.129 41.309 1.00 80.38 71 ASP A O 1
ATOM 582 N N . GLY A 1 72 ? -39.060 6.704 42.082 1.00 72.88 72 GLY A N 1
ATOM 583 C CA . GLY A 1 72 ? -38.159 6.763 40.933 1.00 72.88 72 GLY A CA 1
ATOM 584 C C . GLY A 1 72 ? -37.061 7.827 41.025 1.00 72.88 72 GLY A C 1
ATOM 585 O O . GLY A 1 72 ? -36.375 8.056 40.026 1.00 72.88 72 GLY A O 1
ATOM 586 N N . ASN A 1 73 ? -36.855 8.462 42.183 1.00 71.56 73 ASN A N 1
ATOM 587 C CA . ASN A 1 73 ? -35.801 9.469 42.352 1.00 71.56 73 ASN A CA 1
ATOM 588 C C . ASN A 1 73 ? -34.452 8.811 42.656 1.00 71.56 73 ASN A C 1
ATOM 590 O O . ASN A 1 73 ? -34.371 7.916 43.495 1.00 71.56 73 ASN A O 1
ATOM 594 N N . GLU A 1 74 ? -33.379 9.267 42.006 1.00 73.69 74 GLU A N 1
ATOM 595 C CA . GLU A 1 74 ? -32.022 8.755 42.233 1.00 73.69 74 GLU A CA 1
ATOM 596 C C . GLU A 1 74 ? -31.537 9.090 43.653 1.00 73.69 74 GLU A C 1
ATOM 598 O O . GLU A 1 74 ? -31.398 10.256 44.019 1.00 73.69 74 GLU 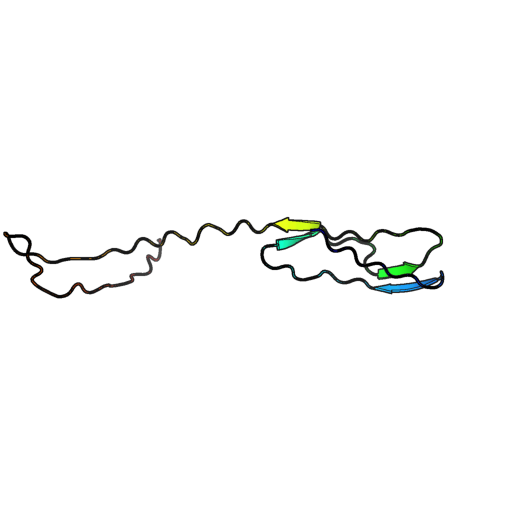A O 1
ATOM 603 N N . ILE A 1 75 ? -31.264 8.053 44.452 1.00 70.50 75 ILE A N 1
ATOM 604 C CA . ILE A 1 75 ? -30.845 8.194 45.856 1.00 70.50 75 ILE A CA 1
ATOM 605 C C . ILE A 1 75 ? -29.334 8.419 46.008 1.00 70.50 75 ILE A C 1
ATOM 607 O O . ILE A 1 75 ? -28.898 8.943 47.031 1.00 70.50 75 ILE A O 1
ATOM 611 N N . ILE A 1 76 ? -28.535 8.058 44.996 1.00 61.41 76 ILE A N 1
ATOM 612 C CA . ILE A 1 76 ? -27.095 8.354 44.904 1.00 61.41 76 ILE A CA 1
ATOM 613 C C . ILE A 1 76 ? -26.691 8.659 43.452 1.00 61.41 76 ILE A C 1
ATOM 615 O O . ILE A 1 76 ? -27.272 8.103 42.520 1.00 61.41 76 ILE A O 1
ATOM 619 N N . GLN A 1 77 ? -25.674 9.510 43.246 1.00 50.03 77 GLN A N 1
ATOM 620 C CA . GLN A 1 77 ? -25.071 9.709 41.919 1.00 50.03 77 GLN A CA 1
ATOM 621 C C . GLN A 1 77 ? -24.479 8.383 41.422 1.00 50.03 77 GLN A C 1
ATOM 623 O O . GLN A 1 77 ? -23.673 7.764 42.116 1.00 50.03 77 GLN A O 1
ATOM 628 N N . GLY A 1 78 ? -24.895 7.948 40.229 1.00 53.12 78 GLY A N 1
ATOM 629 C CA . GLY A 1 78 ? -24.486 6.673 39.645 1.00 53.12 78 GLY A CA 1
ATOM 630 C C . GLY A 1 78 ? -22.965 6.547 39.544 1.00 53.12 78 GLY A C 1
ATOM 631 O O . GLY A 1 78 ? -22.309 7.317 38.846 1.00 53.12 78 GLY A O 1
ATOM 632 N N . ILE A 1 79 ? -22.407 5.557 40.233 1.00 48.38 79 ILE A N 1
ATOM 633 C CA . ILE A 1 79 ? -21.012 5.149 40.074 1.00 48.38 79 ILE A CA 1
ATOM 634 C C . ILE A 1 79 ? -20.899 4.268 38.824 1.00 48.38 79 ILE A C 1
ATOM 636 O O . ILE A 1 79 ? -21.632 3.294 38.673 1.00 48.38 79 ILE A O 1
ATOM 640 N N . SER A 1 80 ? -20.005 4.626 37.900 1.00 43.47 80 SER A N 1
ATOM 641 C CA . SER A 1 80 ? -19.667 3.790 36.741 1.00 43.47 80 SER A CA 1
ATOM 642 C C . SER A 1 80 ? -18.418 2.976 37.065 1.00 43.47 80 SER A C 1
ATOM 644 O O . SER A 1 80 ? -17.332 3.543 37.179 1.00 43.47 80 SER A O 1
ATOM 646 N N . THR A 1 81 ? -18.554 1.662 37.219 1.00 46.00 81 THR A N 1
ATOM 647 C CA . THR A 1 81 ? -17.421 0.730 37.266 1.00 46.00 81 THR A CA 1
ATOM 648 C C . THR A 1 81 ? -17.238 0.110 35.885 1.00 46.00 81 THR A C 1
ATOM 650 O O . THR A 1 81 ? -18.087 -0.630 35.398 1.00 46.00 81 THR A O 1
ATOM 653 N N . THR A 1 82 ? -16.134 0.452 35.217 1.00 38.72 82 THR A N 1
ATOM 654 C CA . THR A 1 82 ? -15.712 -0.211 33.978 1.00 38.72 82 THR A CA 1
ATOM 655 C C . THR A 1 82 ? -14.998 -1.504 34.353 1.00 38.72 82 THR A C 1
ATOM 657 O O . THR A 1 82 ? -13.771 -1.530 34.447 1.00 38.72 82 THR A O 1
ATOM 660 N N . ASP A 1 83 ? -15.750 -2.573 34.587 1.00 42.12 83 ASP A N 1
ATOM 661 C CA . ASP A 1 83 ? -15.161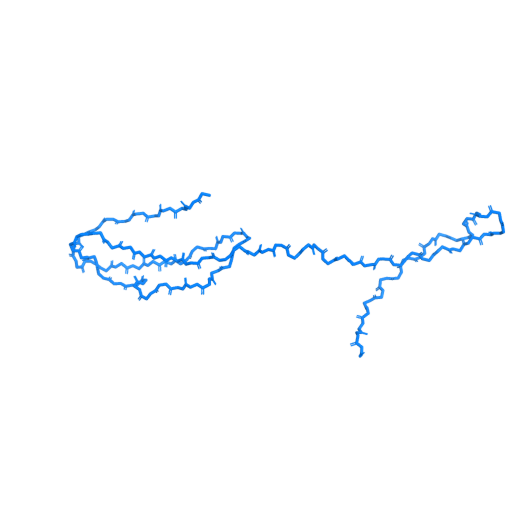 -3.904 34.699 1.00 42.12 83 ASP A CA 1
ATOM 662 C C . ASP A 1 83 ? -14.781 -4.389 33.292 1.00 42.12 83 ASP A C 1
ATOM 664 O O . ASP A 1 83 ? -15.628 -4.563 32.412 1.00 42.12 83 ASP A O 1
ATOM 668 N N . LYS A 1 84 ? -13.477 -4.570 33.046 1.00 43.75 84 LYS A N 1
ATOM 669 C CA . LYS A 1 84 ? -13.012 -5.387 31.921 1.00 43.75 84 LYS A CA 1
ATOM 670 C C . LYS A 1 84 ? -13.454 -6.816 32.223 1.00 43.75 84 LYS A C 1
ATOM 672 O O . LYS A 1 84 ? -12.903 -7.432 33.127 1.00 43.75 84 LYS A O 1
ATOM 677 N N . VAL A 1 85 ? -14.442 -7.325 31.493 1.00 42.41 85 VAL A N 1
ATOM 678 C CA . VAL A 1 85 ? -14.791 -8.748 31.539 1.00 42.41 85 VAL A CA 1
ATOM 679 C C . VAL A 1 85 ? -13.614 -9.526 30.950 1.00 42.41 85 VAL A C 1
ATOM 681 O O . VAL A 1 85 ? -13.424 -9.563 29.735 1.00 42.41 85 VAL A O 1
ATOM 684 N N . GLU A 1 86 ? -12.780 -10.076 31.828 1.00 42.81 86 GLU A N 1
ATOM 685 C CA . GLU A 1 86 ? -11.884 -11.183 31.513 1.00 42.81 86 GLU A CA 1
ATOM 686 C C . GLU A 1 86 ? -12.786 -12.419 31.383 1.00 42.81 86 GLU A C 1
ATOM 688 O O . GLU A 1 86 ? -13.507 -12.776 32.312 1.00 42.81 86 GLU A O 1
ATOM 693 N N . ASN A 1 87 ? -12.866 -12.958 30.171 1.00 35.56 87 ASN A N 1
ATOM 694 C CA . ASN A 1 87 ? -13.692 -14.109 29.832 1.00 35.56 87 ASN A CA 1
ATOM 695 C C . ASN A 1 87 ? -12.868 -15.365 30.173 1.00 35.56 87 ASN A C 1
ATOM 697 O O . ASN A 1 87 ? -11.856 -15.590 29.507 1.00 35.56 87 ASN A O 1
ATOM 701 N N . ASP A 1 88 ? -13.259 -16.113 31.211 1.00 35.38 88 ASP A N 1
ATOM 702 C CA . ASP A 1 88 ? -12.780 -17.487 31.473 1.00 35.38 88 ASP A CA 1
ATOM 703 C C . ASP A 1 88 ? -13.518 -18.483 30.564 1.00 35.38 88 ASP A C 1
ATOM 705 O O . ASP A 1 88 ? -14.763 -18.360 30.444 1.00 35.38 88 ASP A O 1
#

Foldseek 3Di:
DDDDDDDDDDFFDKAAADDDDDPQKDFDDFFPPRIDTDHPDDDDGDTDIDGNPPPPPPPQDWDWDFDADPVGHGPDDIDTDPDPPPDD

pLDDT: mean 72.58, std 17.37, range [35.38, 91.56]

Secondary structure (DSSP, 8-state):
-PPPP-----TT-EEE--PPPBTTEEEEE--TTSEEE--SS------EEEE----------------B-TTS-BSSPPP---------

InterPro domains:
  IPR009459 MucBP domain [PF06458] (3-50)
  IPR009459 MucBP domain [PF06458] (63-81)